Protein AF-F7S8N1-F1 (afdb_monomer_lite)

Radius of gyration: 25.71 Å; chains: 1; bounding box: 74×25×70 Å

Structure (mmCIF, N/CA/C/O backbone):
data_AF-F7S8N1-F1
#
_entry.id   AF-F7S8N1-F1
#
loop_
_atom_site.group_PDB
_atom_site.id
_atom_site.type_symbol
_atom_site.label_atom_id
_atom_site.label_alt_id
_atom_site.label_comp_id
_atom_site.label_asym_id
_atom_site.label_entity_id
_atom_site.label_seq_id
_atom_site.pdbx_PDB_ins_code
_atom_site.Cartn_x
_atom_site.Cartn_y
_atom_site.Cartn_z
_atom_site.occupancy
_atom_site.B_iso_or_equiv
_atom_site.auth_seq_id
_atom_site.auth_comp_id
_atom_site.auth_asym_id
_atom_site.auth_atom_id
_atom_site.pdbx_PDB_model_num
ATOM 1 N N . MET A 1 1 ? 0.245 -14.468 -7.600 1.00 48.06 1 MET A N 1
ATOM 2 C CA . MET A 1 1 ? 1.462 -13.708 -7.221 1.00 48.06 1 MET A CA 1
ATOM 3 C C . MET A 1 1 ? 1.154 -12.258 -6.822 1.00 48.06 1 MET A C 1
ATOM 5 O O . MET A 1 1 ? 1.651 -11.830 -5.790 1.00 48.06 1 MET A O 1
ATOM 9 N N . ILE A 1 2 ? 0.285 -11.530 -7.542 1.00 57.94 2 ILE A N 1
ATOM 10 C CA . ILE A 1 2 ? -0.105 -10.139 -7.200 1.00 57.94 2 ILE A CA 1
ATOM 11 C C . ILE A 1 2 ? -0.843 -10.026 -5.849 1.00 57.94 2 ILE A C 1
ATOM 13 O O . ILE A 1 2 ? -0.573 -9.103 -5.087 1.00 57.94 2 ILE A O 1
ATOM 17 N N . THR A 1 3 ? -1.714 -10.982 -5.500 1.00 58.53 3 THR A N 1
ATOM 18 C CA . THR A 1 3 ? -2.410 -11.016 -4.194 1.00 58.53 3 THR A CA 1
ATOM 19 C C . THR A 1 3 ? -1.447 -11.223 -3.027 1.00 58.53 3 THR A C 1
ATOM 21 O O . THR A 1 3 ? -1.545 -10.531 -2.024 1.00 58.53 3 THR A O 1
ATOM 24 N N . TRP A 1 4 ? -0.439 -12.088 -3.181 1.00 67.50 4 TRP A N 1
ATOM 25 C CA . TRP A 1 4 ? 0.615 -12.266 -2.176 1.00 67.50 4 TRP A CA 1
ATOM 26 C C . TRP A 1 4 ? 1.419 -10.980 -1.961 1.00 67.50 4 TRP A C 1
ATOM 28 O O . TRP A 1 4 ? 1.633 -10.575 -0.819 1.00 67.50 4 TRP A O 1
ATOM 38 N N . PHE A 1 5 ? 1.812 -10.297 -3.043 1.00 61.72 5 PHE A N 1
ATOM 39 C CA . PHE A 1 5 ? 2.534 -9.031 -2.921 1.00 61.72 5 PHE A CA 1
ATOM 40 C C . PHE A 1 5 ? 1.658 -7.955 -2.278 1.00 61.72 5 PHE A C 1
ATOM 42 O O . PHE A 1 5 ? 2.128 -7.247 -1.400 1.00 61.72 5 PHE A O 1
ATOM 49 N N . ARG A 1 6 ? 0.376 -7.856 -2.643 1.00 61.78 6 ARG A N 1
ATOM 50 C CA . ARG A 1 6 ? -0.539 -6.849 -2.092 1.00 61.78 6 ARG A CA 1
ATOM 51 C C . ARG A 1 6 ? -0.888 -7.104 -0.623 1.00 61.78 6 ARG A C 1
ATOM 53 O O . ARG A 1 6 ? -0.791 -6.176 0.175 1.00 61.78 6 ARG A O 1
ATOM 60 N N . GLU A 1 7 ? -1.247 -8.335 -0.275 1.00 63.56 7 GLU A N 1
ATOM 61 C CA . GLU A 1 7 ? -1.922 -8.672 0.987 1.00 63.56 7 GLU A CA 1
ATOM 62 C C . GLU A 1 7 ? -1.004 -9.334 2.020 1.00 63.56 7 GLU A C 1
ATOM 64 O O . GLU A 1 7 ? -1.325 -9.323 3.205 1.00 63.56 7 GLU A O 1
ATOM 69 N N . VAL A 1 8 ? 0.125 -9.924 1.609 1.00 63.25 8 VAL A N 1
ATOM 70 C CA . VAL A 1 8 ? 0.951 -10.775 2.487 1.00 63.25 8 VAL A CA 1
ATOM 71 C C . VAL A 1 8 ? 2.381 -10.266 2.645 1.00 63.25 8 VAL A C 1
ATOM 73 O O . VAL A 1 8 ? 2.951 -10.394 3.730 1.00 63.25 8 VAL A O 1
ATOM 76 N N . ALA A 1 9 ? 2.970 -9.685 1.599 1.00 66.50 9 ALA A N 1
ATOM 77 C CA . ALA A 1 9 ? 4.371 -9.283 1.624 1.00 66.50 9 ALA A CA 1
ATOM 78 C C . ALA A 1 9 ? 4.632 -8.153 2.646 1.00 66.50 9 ALA A C 1
ATOM 80 O O . ALA A 1 9 ? 3.940 -7.127 2.624 1.00 66.50 9 ALA A O 1
ATOM 81 N N . PRO A 1 10 ? 5.657 -8.289 3.513 1.00 73.69 10 PRO A N 1
ATOM 82 C CA . PRO A 1 10 ? 6.069 -7.226 4.422 1.00 73.69 10 PRO A CA 1
ATOM 83 C C . PRO A 1 10 ? 6.410 -5.942 3.660 1.00 73.69 10 PRO A C 1
ATOM 85 O O . PRO A 1 10 ? 7.006 -5.996 2.584 1.00 73.69 10 PRO A O 1
ATOM 88 N N . ILE A 1 11 ? 6.130 -4.778 4.257 1.00 75.56 11 ILE A N 1
ATOM 89 C CA . ILE A 1 11 ? 6.481 -3.472 3.666 1.00 75.56 11 ILE A CA 1
ATOM 90 C C . ILE A 1 11 ? 7.980 -3.402 3.339 1.00 75.56 11 ILE A C 1
ATOM 92 O O . ILE A 1 11 ? 8.352 -2.922 2.274 1.00 75.56 11 ILE A O 1
ATOM 96 N N . ARG A 1 12 ? 8.843 -3.961 4.201 1.00 73.75 12 ARG A N 1
ATOM 97 C CA . ARG A 1 12 ? 10.288 -4.070 3.933 1.00 73.75 12 ARG A CA 1
ATOM 98 C C . ARG A 1 12 ? 10.596 -4.832 2.645 1.00 73.75 12 ARG A C 1
ATOM 100 O O . ARG A 1 12 ? 11.471 -4.410 1.906 1.00 73.75 12 ARG A O 1
ATOM 107 N N . THR A 1 13 ? 9.880 -5.917 2.357 1.00 79.69 13 THR A N 1
ATOM 108 C CA . THR A 1 13 ? 10.062 -6.693 1.124 1.00 79.69 13 THR A CA 1
ATOM 109 C C . THR A 1 13 ? 9.543 -5.926 -0.088 1.00 79.69 13 THR A C 1
ATOM 111 O O . THR A 1 13 ? 10.221 -5.901 -1.108 1.00 79.69 13 THR A O 1
ATOM 114 N N . LYS A 1 14 ? 8.396 -5.241 0.026 1.00 78.50 14 LYS A N 1
ATOM 115 C CA . LYS A 1 14 ? 7.857 -4.379 -1.042 1.00 78.50 14 LYS A CA 1
ATOM 116 C C . LYS A 1 14 ? 8.856 -3.279 -1.425 1.00 78.50 14 LYS A C 1
ATOM 118 O O . LYS A 1 14 ? 9.171 -3.114 -2.599 1.00 78.50 14 LYS A O 1
ATOM 123 N N . LEU A 1 15 ? 9.408 -2.593 -0.422 1.00 82.88 15 LEU A N 1
ATOM 124 C CA . LEU A 1 15 ? 10.418 -1.551 -0.612 1.00 82.88 15 LEU A CA 1
ATOM 125 C C . LEU A 1 15 ? 11.752 -2.110 -1.118 1.00 82.88 15 LEU A C 1
ATOM 127 O O . LEU A 1 15 ? 12.369 -1.489 -1.973 1.00 82.88 15 LEU A O 1
ATOM 131 N N . ALA A 1 16 ? 12.183 -3.283 -0.645 1.00 85.75 16 ALA A N 1
ATOM 132 C CA . ALA A 1 16 ? 13.404 -3.924 -1.133 1.00 85.75 16 ALA A CA 1
ATOM 133 C C . ALA A 1 16 ? 13.283 -4.362 -2.600 1.00 85.75 16 ALA A C 1
ATOM 135 O O . ALA A 1 16 ? 14.244 -4.223 -3.347 1.00 85.75 16 ALA A O 1
ATOM 136 N N . VAL A 1 17 ? 12.113 -4.849 -3.028 1.00 85.81 17 VAL A N 1
ATOM 137 C CA . VAL A 1 17 ? 11.849 -5.191 -4.435 1.00 85.81 17 VAL A CA 1
ATOM 138 C C . VAL A 1 17 ? 11.834 -3.935 -5.298 1.00 85.81 17 VAL A C 1
ATOM 140 O O . VAL A 1 17 ? 12.488 -3.926 -6.335 1.00 85.81 17 VAL A O 1
ATOM 143 N N . ALA A 1 18 ? 11.159 -2.868 -4.857 1.00 86.62 18 ALA A N 1
ATOM 144 C CA . ALA A 1 18 ? 11.173 -1.594 -5.572 1.00 86.62 18 ALA A CA 1
ATOM 145 C C . ALA A 1 18 ? 12.609 -1.064 -5.709 1.00 86.62 18 ALA A C 1
ATOM 147 O O . ALA A 1 18 ? 13.096 -0.897 -6.823 1.00 86.62 18 ALA A O 1
ATOM 148 N N . PHE A 1 19 ? 13.332 -0.932 -4.593 1.00 88.44 19 PHE A N 1
ATOM 149 C CA . PHE A 1 19 ? 14.721 -0.473 -4.573 1.00 88.44 19 PHE A CA 1
ATOM 150 C C . PHE A 1 19 ? 15.653 -1.348 -5.420 1.00 88.44 19 PHE A C 1
ATOM 152 O O . PHE A 1 19 ? 16.445 -0.830 -6.204 1.00 88.44 19 PHE A O 1
ATOM 159 N N . GLY A 1 20 ? 15.550 -2.672 -5.292 1.00 91.06 20 GLY A N 1
ATOM 160 C CA . GLY A 1 20 ? 16.343 -3.618 -6.071 1.00 91.06 20 GLY A CA 1
ATOM 161 C C . GLY A 1 20 ? 16.058 -3.524 -7.568 1.00 91.06 20 GLY A C 1
ATOM 162 O O . GLY A 1 20 ? 16.995 -3.541 -8.361 1.00 91.06 20 GLY A O 1
ATOM 163 N N . SER A 1 21 ? 14.788 -3.366 -7.955 1.00 90.06 21 SER A N 1
ATOM 164 C CA . SER A 1 21 ? 14.399 -3.227 -9.361 1.00 90.06 21 SER A CA 1
ATOM 165 C C . SER A 1 21 ? 14.930 -1.932 -9.983 1.00 90.06 21 SER A C 1
ATOM 167 O O . SER A 1 21 ? 15.535 -1.986 -11.049 1.00 90.06 21 SER A O 1
ATOM 169 N N . GLU A 1 22 ? 14.819 -0.797 -9.287 1.00 89.50 22 GLU A N 1
ATOM 170 C CA . GLU A 1 22 ? 15.370 0.482 -9.755 1.00 89.50 22 GLU A CA 1
ATOM 171 C C . GLU A 1 22 ? 16.903 0.446 -9.824 1.00 89.50 22 GLU A C 1
ATOM 173 O O . GLU A 1 22 ? 17.498 0.852 -10.819 1.00 89.50 22 GLU A O 1
ATOM 178 N N . THR A 1 23 ? 17.559 -0.116 -8.803 1.00 92.12 23 THR A N 1
ATOM 179 C CA . THR A 1 23 ? 19.026 -0.255 -8.773 1.00 92.12 23 THR A CA 1
ATOM 180 C C . THR A 1 23 ? 19.521 -1.104 -9.942 1.00 92.12 23 THR A C 1
ATOM 182 O O . THR A 1 23 ? 20.510 -0.764 -10.592 1.00 92.12 23 THR A O 1
ATOM 185 N N . PHE A 1 24 ? 18.816 -2.197 -10.240 1.00 92.56 24 PHE A N 1
ATOM 186 C CA . PHE A 1 24 ? 19.134 -3.067 -11.365 1.00 92.56 24 PHE A CA 1
ATOM 187 C C . PHE A 1 24 ? 18.977 -2.347 -12.710 1.00 92.56 24 PHE A C 1
ATOM 189 O O . PHE A 1 24 ? 19.830 -2.489 -13.585 1.00 92.56 24 PHE A O 1
ATOM 196 N N . LEU A 1 25 ? 17.930 -1.539 -12.872 1.00 90.38 25 LEU A N 1
ATOM 197 C CA . LEU A 1 25 ? 17.690 -0.780 -14.101 1.00 90.38 25 LEU A CA 1
ATOM 198 C C . LEU A 1 25 ? 18.719 0.327 -14.319 1.00 90.38 25 LEU A C 1
ATOM 200 O O . LEU A 1 25 ? 19.190 0.505 -15.443 1.00 90.38 25 LEU A O 1
ATOM 204 N N . ILE A 1 26 ? 19.123 1.020 -13.253 1.00 91.25 26 ILE A N 1
ATOM 205 C CA . ILE A 1 26 ? 20.213 2.002 -13.306 1.00 91.25 26 ILE A CA 1
ATOM 206 C C . ILE A 1 26 ? 21.516 1.317 -13.735 1.00 91.25 26 ILE A C 1
ATOM 208 O O . ILE A 1 26 ? 22.209 1.813 -14.625 1.00 91.25 26 ILE A O 1
ATOM 212 N N . LEU A 1 27 ? 21.825 0.150 -13.160 1.00 92.81 27 LEU A N 1
ATOM 213 C CA . LEU A 1 27 ? 23.007 -0.626 -13.534 1.00 92.81 27 LEU A CA 1
ATOM 214 C C . LEU A 1 27 ? 22.953 -1.078 -15.003 1.00 92.81 27 LEU A C 1
ATOM 216 O O . LEU A 1 27 ? 23.944 -0.949 -15.720 1.00 92.81 27 LEU A O 1
ATOM 220 N N . ALA A 1 28 ? 21.802 -1.567 -15.468 1.00 89.56 28 ALA A N 1
ATOM 221 C CA . ALA A 1 28 ? 21.610 -1.985 -16.856 1.00 89.56 28 ALA A CA 1
ATOM 222 C C . ALA A 1 28 ? 21.778 -0.815 -17.840 1.00 89.56 28 ALA A C 1
ATOM 224 O O . ALA A 1 28 ? 22.448 -0.964 -18.863 1.00 89.56 28 ALA A O 1
ATOM 225 N N . GLY A 1 29 ? 21.235 0.361 -17.511 1.00 89.81 29 GLY A N 1
ATOM 226 C CA . GLY A 1 29 ? 21.431 1.582 -18.293 1.00 89.81 29 GLY A CA 1
ATOM 227 C C . GLY A 1 29 ? 22.900 2.002 -18.355 1.00 89.81 29 GLY A C 1
ATOM 228 O O . GLY A 1 29 ? 23.414 2.298 -19.433 1.00 89.81 29 GLY A O 1
ATOM 229 N N . PHE A 1 30 ? 23.606 1.953 -17.224 1.00 91.25 30 PHE A N 1
ATOM 230 C CA . PHE A 1 30 ? 25.032 2.274 -17.162 1.00 91.25 30 PHE A CA 1
ATOM 231 C C . PHE A 1 30 ? 25.885 1.328 -18.024 1.00 91.25 30 PHE A C 1
ATOM 233 O O . PHE A 1 30 ? 26.738 1.779 -18.789 1.00 91.25 30 PHE A O 1
ATOM 240 N N . LEU A 1 31 ? 25.614 0.020 -17.969 1.00 91.19 31 LEU A N 1
ATOM 241 C CA . LEU A 1 31 ? 26.306 -0.973 -18.797 1.00 91.19 31 LEU A CA 1
ATOM 242 C C . LEU A 1 31 ? 26.014 -0.789 -20.293 1.00 91.19 31 LEU A C 1
ATOM 244 O O . LEU A 1 31 ? 26.922 -0.944 -21.109 1.00 91.19 31 LEU A O 1
ATOM 248 N N . ALA A 1 32 ? 24.785 -0.409 -20.661 1.00 89.19 32 ALA A N 1
ATOM 249 C CA . ALA A 1 32 ? 24.432 -0.120 -22.051 1.00 89.19 32 ALA A CA 1
ATOM 250 C C . ALA A 1 32 ? 25.242 1.062 -22.615 1.00 89.19 32 ALA A C 1
ATOM 252 O O . ALA A 1 32 ? 25.721 0.989 -23.747 1.00 89.19 32 ALA A O 1
ATOM 253 N N . VAL A 1 33 ? 25.453 2.116 -21.818 1.00 89.88 33 VAL A N 1
ATOM 254 C CA . VAL A 1 33 ? 26.285 3.271 -22.205 1.00 89.88 33 VAL A CA 1
ATOM 255 C C . VAL A 1 33 ? 27.750 2.871 -22.386 1.00 89.88 33 VAL A C 1
ATOM 257 O O . VAL A 1 33 ? 28.353 3.222 -23.400 1.00 89.88 33 VAL A O 1
ATOM 260 N N . ILE A 1 34 ? 28.319 2.099 -21.450 1.00 91.19 34 ILE A N 1
ATOM 261 C CA . ILE A 1 34 ? 29.697 1.592 -21.578 1.00 91.19 34 ILE A CA 1
ATOM 262 C C . ILE A 1 34 ? 29.848 0.769 -22.858 1.00 91.19 34 ILE A C 1
ATOM 264 O O . ILE A 1 34 ? 30.836 0.920 -23.575 1.00 91.19 34 ILE A O 1
ATOM 268 N N . TRP A 1 35 ? 28.874 -0.087 -23.166 1.00 90.19 35 TRP A N 1
ATOM 269 C CA . TRP A 1 35 ? 28.938 -0.942 -24.345 1.00 90.19 35 TRP A CA 1
ATOM 270 C C . TRP A 1 35 ? 28.903 -0.149 -25.655 1.00 90.19 35 TRP A C 1
ATOM 272 O O . TRP A 1 35 ? 29.719 -0.408 -26.539 1.00 90.19 35 TRP A O 1
ATOM 282 N N . ALA A 1 36 ? 28.042 0.867 -25.757 1.00 90.62 36 ALA A N 1
ATOM 283 C CA . ALA A 1 36 ? 28.036 1.769 -26.910 1.00 90.62 36 ALA A CA 1
ATOM 284 C C . ALA A 1 36 ? 29.384 2.496 -27.079 1.00 90.62 36 ALA A C 1
ATOM 286 O O . ALA A 1 36 ? 29.905 2.574 -28.188 1.00 90.62 36 ALA A O 1
ATOM 287 N N . GLY A 1 37 ? 30.013 2.930 -25.980 1.00 88.50 37 GLY A N 1
ATOM 288 C CA . GLY A 1 37 ? 31.346 3.549 -26.009 1.00 88.50 37 GLY A CA 1
ATOM 289 C C . GLY A 1 37 ? 32.493 2.617 -26.434 1.00 88.50 37 GLY A C 1
ATOM 290 O O . GLY A 1 37 ? 33.552 3.102 -26.819 1.00 88.50 37 GLY A O 1
ATOM 291 N N . ASN A 1 38 ? 32.297 1.293 -26.399 1.00 91.62 38 ASN A N 1
ATOM 292 C CA . ASN A 1 38 ? 33.289 0.281 -26.794 1.00 91.62 38 ASN A CA 1
ATOM 293 C C . ASN A 1 38 ? 33.006 -0.324 -28.188 1.00 91.62 38 ASN A C 1
ATOM 295 O O . ASN A 1 38 ? 33.454 -1.430 -28.487 1.00 91.62 38 ASN A O 1
ATOM 299 N N . GLY A 1 39 ? 32.260 0.384 -29.046 1.00 86.38 39 GLY A N 1
ATOM 300 C CA . GLY A 1 39 ? 31.950 -0.060 -30.412 1.00 86.38 39 GLY A CA 1
ATOM 301 C C . GLY A 1 39 ? 30.665 -0.885 -30.540 1.00 86.38 39 GLY A C 1
ATOM 302 O O . GLY A 1 39 ? 30.450 -1.535 -31.563 1.00 86.38 39 GLY A O 1
ATOM 303 N N . GLY A 1 40 ? 29.811 -0.881 -29.514 1.00 86.19 40 GLY A N 1
ATOM 304 C CA . GLY A 1 40 ? 28.457 -1.422 -29.601 1.00 86.19 40 GLY A CA 1
ATOM 305 C C . GLY A 1 40 ? 27.507 -0.533 -30.430 1.00 86.19 40 GLY A C 1
ATOM 306 O O . GLY A 1 40 ? 27.820 0.620 -30.718 1.00 86.19 40 GLY A O 1
ATOM 307 N N . PRO A 1 41 ? 26.313 -1.032 -30.795 1.00 86.06 41 PRO A N 1
ATOM 308 C CA . PRO A 1 41 ? 25.279 -0.266 -31.484 1.00 86.06 41 PRO A CA 1
ATOM 309 C C . PRO A 1 41 ? 24.828 0.963 -30.680 1.00 86.06 41 PRO A C 1
ATOM 311 O O . PRO A 1 41 ? 24.312 0.840 -29.567 1.00 86.06 41 PRO A O 1
ATOM 314 N N . GLU A 1 42 ? 24.920 2.143 -31.293 1.00 82.06 42 GLU A N 1
ATOM 315 C CA . GLU A 1 42 ? 24.555 3.435 -30.685 1.00 82.06 42 GLU A CA 1
ATOM 316 C C . GLU A 1 42 ? 23.060 3.560 -30.338 1.00 82.06 42 GLU A C 1
ATOM 318 O O . GLU A 1 42 ? 22.673 4.372 -29.501 1.00 82.06 42 GLU A O 1
ATOM 323 N N . GLY A 1 43 ? 22.203 2.732 -30.946 1.00 86.31 43 GLY A N 1
ATOM 324 C CA . GLY A 1 43 ? 20.767 2.703 -30.657 1.00 86.31 43 GLY A CA 1
ATOM 325 C C . GLY A 1 43 ? 20.397 1.983 -29.354 1.00 86.31 43 GLY A C 1
ATOM 326 O O . GLY A 1 43 ? 19.322 2.236 -28.807 1.00 86.31 43 GLY A O 1
ATOM 327 N N . LEU A 1 44 ? 21.264 1.105 -28.825 1.00 85.06 44 LEU A N 1
ATOM 328 C CA . LEU A 1 44 ? 20.937 0.311 -27.634 1.00 85.06 44 LEU A CA 1
ATOM 329 C C . LEU A 1 44 ? 20.731 1.177 -26.371 1.00 85.06 44 LEU A C 1
ATOM 331 O O . LEU A 1 44 ? 19.717 0.979 -25.697 1.00 85.06 44 LEU A O 1
ATOM 335 N N . PRO A 1 45 ? 21.600 2.156 -26.040 1.00 88.12 45 PRO A N 1
ATOM 336 C CA . PRO A 1 45 ? 21.414 3.005 -24.861 1.00 88.12 45 PRO A CA 1
ATOM 337 C C . PRO A 1 45 ? 20.095 3.779 -24.871 1.00 88.12 45 PRO A C 1
ATOM 339 O O . PRO A 1 45 ? 19.479 3.944 -23.822 1.00 88.12 45 PRO A O 1
ATOM 342 N N . VAL A 1 46 ? 19.635 4.220 -26.047 1.00 88.19 46 VAL A N 1
ATOM 343 C CA . VAL A 1 46 ? 18.376 4.967 -26.192 1.00 88.19 46 VAL A CA 1
ATOM 344 C C . VAL A 1 46 ? 17.181 4.072 -25.872 1.00 88.19 46 VAL A C 1
ATOM 346 O O . VAL A 1 46 ? 16.303 4.464 -25.103 1.00 88.19 46 VAL A O 1
ATOM 349 N N . VAL A 1 47 ? 17.162 2.850 -26.412 1.00 89.75 47 VAL A N 1
ATOM 350 C CA . VAL A 1 47 ? 16.085 1.884 -26.150 1.00 89.75 47 VAL A CA 1
ATOM 351 C C . VAL A 1 47 ? 16.081 1.461 -24.682 1.00 89.75 47 VAL A C 1
ATOM 353 O O . VAL A 1 47 ? 15.028 1.474 -24.046 1.00 89.75 47 VAL A O 1
ATOM 356 N N . VAL A 1 48 ? 17.249 1.136 -24.120 1.00 89.94 48 VAL A N 1
ATOM 357 C CA . VAL A 1 48 ? 17.372 0.765 -22.703 1.00 89.94 48 VAL A CA 1
ATOM 358 C C . VAL A 1 48 ? 16.932 1.924 -21.810 1.00 89.94 48 VAL A C 1
ATOM 360 O O . VAL A 1 48 ? 16.134 1.705 -20.905 1.00 89.94 48 VAL A O 1
ATOM 363 N N . GLY A 1 49 ? 17.367 3.152 -22.101 1.00 89.56 49 GLY A N 1
ATOM 364 C CA . GLY A 1 49 ? 16.966 4.353 -21.367 1.00 89.56 49 GLY A CA 1
ATOM 365 C C . GLY A 1 49 ? 15.460 4.624 -21.413 1.00 89.56 49 GLY A C 1
ATOM 366 O O . GLY A 1 49 ? 14.862 4.984 -20.401 1.00 89.56 49 GLY A O 1
ATOM 367 N N . ALA A 1 50 ? 14.816 4.410 -22.563 1.00 91.00 50 ALA A N 1
ATOM 368 C CA . ALA A 1 50 ? 13.367 4.558 -22.685 1.00 91.00 50 ALA A CA 1
ATOM 369 C C . ALA A 1 50 ? 12.610 3.516 -21.842 1.00 91.00 50 ALA A C 1
ATOM 371 O O . ALA A 1 50 ? 11.629 3.849 -21.172 1.00 91.00 50 ALA A O 1
ATOM 372 N N . VAL A 1 51 ? 13.079 2.264 -21.840 1.00 90.94 51 VAL A N 1
ATOM 373 C CA . VAL A 1 51 ? 12.475 1.177 -21.054 1.00 90.94 51 VAL A CA 1
ATOM 374 C C . VAL A 1 51 ? 12.670 1.398 -19.555 1.00 90.94 51 VAL A C 1
ATOM 376 O O . VAL A 1 51 ? 11.713 1.234 -18.796 1.00 90.94 51 VAL A O 1
ATOM 379 N N . THR A 1 52 ? 13.870 1.793 -19.118 1.00 90.19 52 THR A N 1
ATOM 380 C CA . THR A 1 52 ? 14.143 2.067 -17.700 1.00 90.19 52 THR A CA 1
ATOM 381 C C . THR A 1 52 ? 13.313 3.247 -17.202 1.00 90.19 52 THR A C 1
ATOM 383 O O . THR A 1 52 ? 12.684 3.123 -16.157 1.00 90.19 52 THR A O 1
ATOM 386 N N . LEU A 1 53 ? 13.202 4.335 -1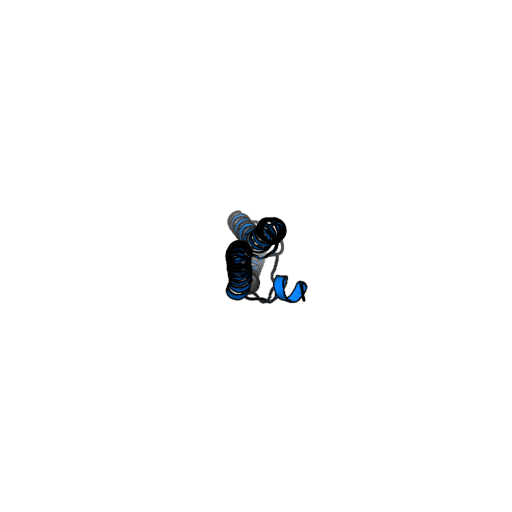7.974 1.00 89.81 53 LEU A N 1
ATOM 387 C CA . LEU A 1 53 ? 12.355 5.482 -17.627 1.00 89.81 53 LEU A CA 1
ATOM 388 C C . LEU A 1 53 ? 10.886 5.072 -17.449 1.00 89.81 53 LEU A C 1
ATOM 390 O O . LEU A 1 53 ? 10.253 5.417 -16.449 1.00 89.81 53 LEU A O 1
ATOM 394 N N . LEU A 1 54 ? 10.340 4.328 -18.414 1.00 92.88 54 LEU A N 1
ATOM 395 C CA . LEU A 1 54 ? 8.948 3.891 -18.368 1.00 92.88 54 LEU A CA 1
ATOM 396 C C . LEU A 1 54 ? 8.698 2.955 -17.180 1.00 92.88 54 LEU A C 1
ATOM 398 O O . LEU A 1 54 ? 7.679 3.086 -16.498 1.00 92.88 54 LEU A O 1
ATOM 402 N N . TRP A 1 55 ? 9.645 2.061 -16.889 1.00 91.56 55 TRP A N 1
ATOM 403 C CA . TRP A 1 55 ? 9.574 1.215 -15.705 1.00 91.56 55 TRP A CA 1
ATOM 404 C C . TRP A 1 55 ? 9.615 2.029 -14.415 1.00 91.56 55 TRP A C 1
ATOM 406 O O . TRP A 1 55 ? 8.757 1.814 -13.566 1.00 91.56 55 TRP A O 1
ATOM 416 N N . SER A 1 56 ? 10.542 2.979 -14.266 1.00 89.62 56 SER A N 1
ATOM 417 C CA . SER A 1 56 ? 10.658 3.781 -13.043 1.00 89.62 56 SER A CA 1
ATOM 418 C C . SER A 1 56 ? 9.398 4.601 -12.768 1.00 89.62 56 SER A C 1
ATOM 420 O O . SER A 1 56 ? 8.944 4.691 -11.625 1.00 89.62 56 SER A O 1
ATOM 422 N N . ILE A 1 57 ? 8.773 5.152 -13.815 1.00 92.00 57 ILE A N 1
ATOM 423 C CA . ILE A 1 57 ? 7.506 5.884 -13.682 1.00 92.00 57 ILE A CA 1
ATOM 424 C C . ILE A 1 57 ? 6.404 4.949 -13.172 1.00 92.00 57 ILE A C 1
ATOM 426 O O . ILE A 1 57 ? 5.741 5.247 -12.177 1.00 92.00 57 ILE A O 1
ATOM 430 N N . VAL A 1 58 ? 6.206 3.807 -13.836 1.00 91.75 58 VAL A N 1
ATOM 431 C CA . VAL A 1 58 ? 5.109 2.886 -13.507 1.00 91.75 58 VAL A CA 1
ATOM 432 C C . VAL A 1 58 ? 5.360 2.183 -12.170 1.00 91.75 58 VAL A C 1
ATOM 434 O O . VAL A 1 58 ? 4.487 2.169 -11.301 1.00 91.75 58 VAL A O 1
ATOM 437 N N . GLY A 1 59 ? 6.552 1.623 -11.979 1.00 85.69 59 GLY A N 1
ATOM 438 C CA . GLY A 1 59 ? 6.963 0.895 -10.781 1.00 85.69 59 GLY A CA 1
ATOM 439 C C . GLY A 1 59 ? 6.979 1.780 -9.538 1.00 85.69 59 GLY A C 1
ATOM 440 O O . GLY A 1 59 ? 6.430 1.390 -8.498 1.00 85.69 59 GLY A O 1
ATOM 441 N N . GLY A 1 60 ? 7.517 2.997 -9.658 1.00 86.00 60 GLY A N 1
ATOM 442 C CA . GLY A 1 60 ? 7.495 3.998 -8.595 1.00 86.00 60 GLY A CA 1
ATOM 443 C C . GLY A 1 60 ? 6.070 4.401 -8.214 1.00 86.00 60 GLY A C 1
ATOM 444 O O . GLY A 1 60 ? 5.705 4.340 -7.037 1.00 86.00 60 GLY A O 1
ATOM 445 N N . TYR A 1 61 ? 5.231 4.726 -9.203 1.00 88.50 61 TYR A N 1
ATOM 446 C CA . TYR A 1 61 ? 3.842 5.128 -8.963 1.00 88.50 61 TYR A CA 1
ATOM 447 C C . TYR A 1 61 ? 3.014 4.025 -8.292 1.00 88.50 61 TYR A C 1
ATOM 449 O O . TYR A 1 61 ? 2.306 4.281 -7.312 1.00 88.50 61 TYR A O 1
ATOM 457 N N . VAL A 1 62 ? 3.121 2.785 -8.779 1.00 85.69 62 VAL A N 1
ATOM 458 C CA . VAL 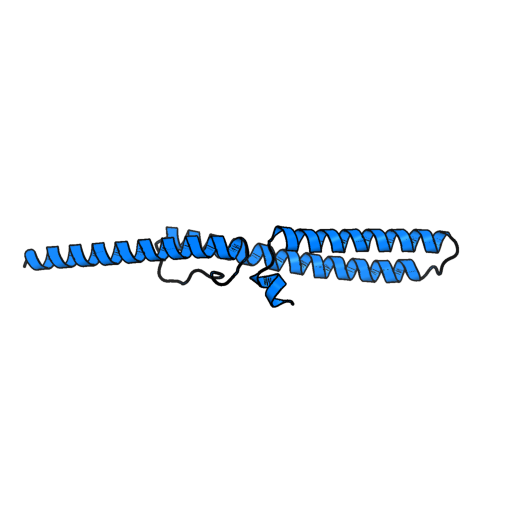A 1 62 ? 2.394 1.638 -8.215 1.00 85.69 62 VAL A CA 1
ATOM 459 C C . VAL A 1 62 ? 2.843 1.363 -6.783 1.00 85.69 62 VAL A C 1
ATOM 461 O O . VAL A 1 62 ? 1.999 1.180 -5.904 1.00 85.69 62 VAL A O 1
ATOM 464 N N . THR A 1 63 ? 4.152 1.367 -6.522 1.00 82.38 63 THR A N 1
ATOM 465 C CA . THR A 1 63 ? 4.686 1.122 -5.174 1.00 82.38 63 THR A CA 1
ATOM 466 C C . THR A 1 63 ? 4.225 2.197 -4.195 1.00 82.38 63 THR A C 1
ATOM 468 O O . THR A 1 63 ? 3.795 1.871 -3.087 1.00 82.38 63 THR A O 1
ATOM 471 N N . TRP A 1 64 ? 4.252 3.463 -4.617 1.00 83.19 64 TRP A N 1
ATOM 472 C CA . TRP A 1 64 ? 3.773 4.585 -3.817 1.00 83.19 64 TRP A CA 1
ATOM 473 C C . TRP A 1 64 ? 2.292 4.433 -3.453 1.00 83.19 64 TRP A C 1
ATOM 475 O O . TRP A 1 64 ? 1.960 4.396 -2.269 1.00 83.19 64 TRP A O 1
ATOM 485 N N . A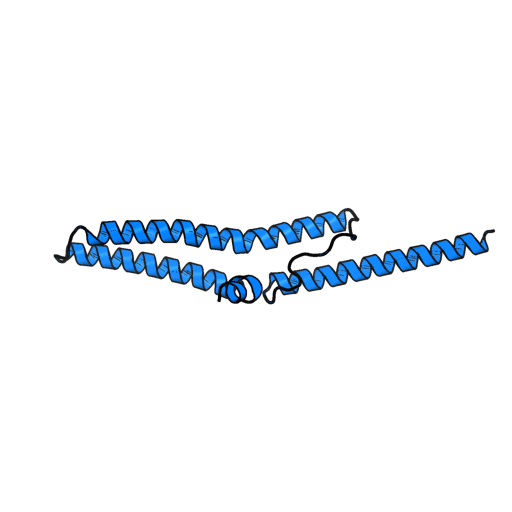RG A 1 65 ? 1.411 4.227 -4.440 1.00 85.56 65 ARG A N 1
ATOM 486 C CA . ARG A 1 65 ? -0.035 4.022 -4.218 1.00 85.56 65 ARG A CA 1
ATOM 487 C C . ARG A 1 65 ? -0.330 2.843 -3.291 1.00 85.56 65 ARG A C 1
ATOM 489 O O . ARG A 1 65 ? -1.107 2.967 -2.350 1.00 85.56 65 ARG A O 1
ATOM 496 N N . VAL A 1 66 ? 0.311 1.696 -3.527 1.00 81.50 66 VAL A N 1
ATOM 497 C CA . VAL A 1 66 ? 0.070 0.467 -2.748 1.00 81.50 66 VAL A CA 1
ATOM 498 C C . VAL A 1 66 ? 0.460 0.627 -1.276 1.00 81.50 66 VAL A C 1
ATOM 500 O O . VAL A 1 66 ? -0.112 -0.059 -0.427 1.00 81.50 66 VAL A O 1
ATOM 503 N N . ILE A 1 67 ? 1.414 1.507 -0.963 1.00 81.31 67 ILE A N 1
ATOM 504 C CA . ILE A 1 67 ? 1.841 1.771 0.413 1.00 81.31 67 ILE A CA 1
ATOM 505 C C . ILE A 1 67 ? 1.032 2.916 1.022 1.00 81.31 67 ILE A C 1
ATOM 507 O O . ILE A 1 67 ? 0.488 2.743 2.106 1.00 81.31 67 ILE A O 1
ATOM 511 N N . THR A 1 68 ? 0.922 4.066 0.363 1.00 85.25 68 THR A N 1
ATOM 512 C CA . THR A 1 68 ? 0.334 5.266 0.973 1.00 85.25 68 THR A CA 1
ATOM 513 C C . THR A 1 68 ? -1.175 5.142 1.191 1.00 85.25 68 THR A C 1
ATOM 515 O O . THR A 1 68 ? -1.640 5.455 2.286 1.00 85.25 68 THR A O 1
ATOM 518 N N . ASP A 1 69 ? -1.925 4.605 0.224 1.00 86.62 69 ASP A N 1
ATOM 519 C CA . ASP A 1 69 ? -3.391 4.501 0.295 1.00 86.62 69 ASP A CA 1
ATOM 520 C C . ASP A 1 69 ? -3.912 3.728 1.526 1.00 86.62 69 ASP A C 1
ATOM 522 O O . ASP A 1 69 ? -4.840 4.198 2.190 1.00 86.62 69 ASP A O 1
ATOM 526 N N . PRO A 1 70 ? -3.386 2.535 1.879 1.00 84.44 70 PRO A N 1
ATOM 527 C CA . PRO A 1 70 ? -3.867 1.829 3.061 1.00 84.44 70 PRO A CA 1
ATOM 528 C C . PRO A 1 70 ? -3.453 2.514 4.371 1.00 84.44 70 PRO A C 1
ATOM 530 O O . PRO A 1 70 ? -4.172 2.389 5.365 1.00 84.44 70 PRO A O 1
ATOM 533 N N . PHE A 1 71 ? -2.335 3.246 4.388 1.00 83.88 71 PHE A N 1
ATOM 534 C CA . PHE A 1 71 ? -1.905 4.001 5.567 1.00 83.88 71 PHE A CA 1
ATOM 535 C C . PHE A 1 71 ? -2.825 5.191 5.842 1.00 83.88 71 PHE A C 1
ATOM 537 O O . PHE A 1 71 ? -3.341 5.299 6.955 1.00 83.88 71 PHE A O 1
ATOM 544 N N . THR A 1 72 ? -3.084 6.038 4.843 1.00 88.12 72 THR A N 1
ATOM 545 C CA . THR A 1 72 ? -3.964 7.208 5.007 1.00 88.12 72 THR A CA 1
ATOM 546 C C . THR A 1 72 ? -5.386 6.786 5.360 1.00 88.12 72 THR A C 1
ATOM 548 O O . THR A 1 72 ? -5.939 7.274 6.341 1.00 88.12 72 THR A O 1
ATOM 551 N N . ALA A 1 73 ? -5.921 5.766 4.685 1.00 87.56 73 ALA A N 1
ATOM 552 C CA . ALA A 1 73 ? -7.242 5.223 4.999 1.00 87.56 73 ALA A CA 1
ATOM 553 C C . ALA A 1 73 ? -7.350 4.661 6.432 1.00 87.56 73 ALA A C 1
ATOM 555 O O . ALA A 1 73 ? -8.437 4.628 7.009 1.00 87.56 73 ALA A O 1
ATOM 556 N N . THR A 1 74 ? -6.242 4.192 7.019 1.00 87.12 74 THR A N 1
ATOM 557 C CA . THR A 1 74 ? -6.225 3.735 8.418 1.00 87.12 74 THR A CA 1
ATOM 558 C C . THR A 1 74 ? -6.252 4.919 9.388 1.00 87.12 74 THR A C 1
ATOM 560 O O . THR A 1 74 ? -6.956 4.849 10.396 1.00 87.12 74 THR A O 1
ATOM 563 N N . ILE A 1 75 ? -5.539 6.008 9.079 1.00 90.50 75 ILE A N 1
ATOM 564 C CA . ILE A 1 75 ? -5.533 7.239 9.889 1.00 90.50 75 ILE A CA 1
ATOM 565 C C . ILE A 1 75 ? -6.909 7.903 9.866 1.00 90.50 75 ILE A C 1
ATOM 567 O O . ILE A 1 75 ? -7.479 8.128 10.930 1.00 90.50 75 ILE A O 1
ATOM 571 N N . GLU A 1 76 ? -7.494 8.101 8.684 1.00 91.06 76 GLU A N 1
ATOM 572 C CA . GLU A 1 76 ? -8.851 8.651 8.535 1.00 91.06 76 GLU A CA 1
ATOM 573 C C . GLU A 1 76 ? -9.871 7.840 9.353 1.00 91.06 76 GLU A C 1
ATOM 575 O O . GLU A 1 76 ? -10.784 8.383 9.985 1.00 91.06 76 GLU A O 1
ATOM 580 N N . ARG A 1 77 ? -9.694 6.510 9.416 1.00 88.69 77 ARG A N 1
ATOM 581 C CA . ARG A 1 77 ? -10.555 5.669 10.250 1.00 88.69 77 ARG A CA 1
ATOM 582 C C . ARG A 1 77 ? -10.333 5.922 11.739 1.00 88.69 77 ARG A C 1
ATOM 584 O O . ARG A 1 77 ? -11.319 5.997 12.468 1.00 88.69 77 ARG A O 1
ATOM 591 N N . MET A 1 78 ? -9.098 6.076 12.205 1.00 88.12 78 MET A N 1
ATOM 59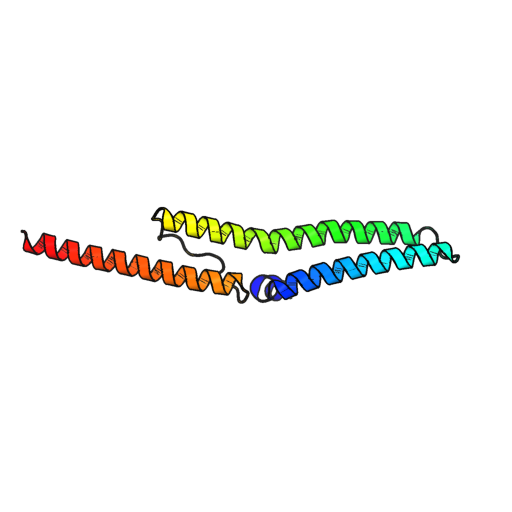2 C CA . MET A 1 78 ? -8.843 6.444 13.601 1.00 88.12 78 MET A CA 1
ATOM 593 C C . MET A 1 78 ? -9.444 7.807 13.951 1.00 88.12 78 MET A C 1
ATOM 595 O O . MET A 1 78 ? -10.119 7.915 14.971 1.00 88.12 78 MET A O 1
ATOM 599 N N . GLU A 1 79 ? -9.276 8.809 13.092 1.00 91.50 79 GLU A N 1
ATOM 600 C CA . GLU A 1 79 ? -9.843 10.149 13.287 1.00 91.50 79 GLU A CA 1
ATOM 601 C C . GLU A 1 79 ? -11.368 10.093 13.403 1.00 91.50 79 GLU A C 1
ATOM 603 O O . GLU A 1 79 ? -11.952 10.654 14.330 1.00 91.50 79 GLU A O 1
ATOM 608 N N . SER A 1 80 ? -12.024 9.319 12.534 1.00 89.31 80 SER A N 1
ATOM 609 C CA . SER A 1 80 ? -13.473 9.127 12.629 1.00 89.31 80 SER A CA 1
ATOM 610 C C . SER A 1 80 ? -13.914 8.401 13.911 1.00 89.31 80 SER A C 1
ATOM 612 O O . SER A 1 80 ? -14.983 8.706 14.434 1.00 89.31 80 SER A O 1
ATOM 614 N N . MET A 1 81 ? -13.112 7.479 14.459 1.00 90.50 81 MET A N 1
ATOM 615 C CA . MET A 1 81 ? -13.407 6.854 15.757 1.00 90.50 81 MET A CA 1
ATOM 616 C C . MET A 1 81 ? -13.223 7.832 16.918 1.00 90.50 81 MET A C 1
ATOM 618 O O . MET A 1 81 ? -14.026 7.814 17.843 1.00 90.50 81 MET A O 1
ATOM 622 N N . VAL A 1 82 ? -12.219 8.710 16.859 1.00 90.88 82 VAL A N 1
ATOM 623 C CA . VAL A 1 82 ? -12.045 9.790 17.846 1.00 90.88 82 VAL A CA 1
ATOM 624 C C . VAL A 1 82 ? -13.233 10.757 17.812 1.00 90.88 82 VAL A C 1
ATOM 626 O O . VAL A 1 82 ? -13.676 11.215 18.860 1.00 90.88 82 VAL A O 1
ATOM 629 N N . ALA A 1 83 ? -13.822 10.991 16.637 1.00 91.75 83 ALA A N 1
ATOM 630 C CA . ALA A 1 83 ? -15.074 11.737 16.487 1.00 91.75 83 ALA A CA 1
ATOM 631 C C . ALA A 1 83 ? -16.334 10.966 16.954 1.00 91.75 83 ALA A C 1
ATOM 633 O O . ALA A 1 83 ? -17.452 11.430 16.741 1.00 91.75 83 ALA A O 1
ATOM 634 N N . GLY A 1 84 ? -16.181 9.783 17.561 1.00 87.75 84 GLY A N 1
ATOM 635 C CA . GLY A 1 84 ? -17.278 8.967 18.087 1.00 87.75 84 GLY A CA 1
ATOM 636 C C . GLY A 1 84 ? -17.926 8.020 17.071 1.00 87.75 84 GLY A C 1
ATOM 637 O O . GLY A 1 84 ? -18.879 7.315 17.404 1.00 87.75 84 GLY A O 1
ATOM 638 N N . ASN A 1 85 ? -17.432 7.951 15.830 1.00 87.75 85 ASN A N 1
ATOM 639 C CA . ASN A 1 85 ? -18.009 7.093 14.797 1.00 87.75 85 ASN A CA 1
ATOM 640 C C . ASN A 1 85 ? -17.392 5.682 14.812 1.00 87.75 85 ASN A C 1
ATOM 642 O O . ASN A 1 85 ? -16.504 5.348 14.018 1.00 87.75 85 ASN A O 1
ATOM 646 N N . TYR A 1 86 ? -17.913 4.811 15.674 1.00 87.44 86 TYR A N 1
ATOM 647 C CA . TYR A 1 86 ? -17.488 3.407 15.783 1.00 87.44 86 TYR A CA 1
ATOM 648 C C . TYR A 1 86 ? -18.279 2.435 14.889 1.00 87.44 86 TYR A C 1
ATOM 650 O O . TYR A 1 86 ? -17.942 1.257 14.829 1.00 87.44 86 TYR A O 1
ATOM 658 N N . GLY A 1 87 ? -19.296 2.901 14.155 1.00 78.88 87 GLY A N 1
ATOM 659 C CA . GLY A 1 87 ? -20.198 2.025 13.392 1.00 78.88 87 GLY A CA 1
ATOM 660 C C . GLY A 1 87 ? -19.585 1.402 12.131 1.00 78.88 87 GLY A C 1
ATOM 661 O O . GLY A 1 87 ? -19.983 0.315 11.724 1.00 78.88 87 GLY A O 1
ATOM 662 N N . ALA A 1 88 ? -18.602 2.059 11.508 1.00 81.94 88 ALA A N 1
ATOM 663 C CA . ALA A 1 88 ? -18.018 1.575 10.256 1.00 81.94 88 ALA A CA 1
ATOM 664 C C . ALA A 1 88 ? -16.913 0.505 10.457 1.00 81.94 88 ALA A C 1
ATOM 666 O O . ALA A 1 88 ? -16.099 0.602 11.390 1.00 81.94 88 ALA A O 1
ATOM 667 N N . PRO A 1 89 ? -16.818 -0.497 9.559 1.00 83.31 89 PRO A N 1
ATOM 668 C CA . PRO A 1 89 ? -15.785 -1.526 9.628 1.00 83.31 89 PRO A CA 1
ATOM 669 C C . PRO A 1 89 ? -14.375 -0.944 9.429 1.00 83.31 89 PRO A C 1
ATOM 671 O O . PRO A 1 89 ? -14.176 -0.002 8.659 1.00 83.31 89 PRO A O 1
ATOM 674 N N . VAL A 1 90 ? -13.371 -1.511 10.107 1.00 83.12 90 VAL A N 1
ATOM 675 C CA . VAL A 1 90 ? -11.958 -1.192 9.860 1.00 83.12 90 VAL A CA 1
ATOM 676 C C . VAL A 1 90 ? -11.527 -1.962 8.613 1.00 83.12 90 VAL A C 1
ATOM 678 O O . VAL A 1 90 ? -11.647 -3.184 8.541 1.00 83.12 90 VAL A O 1
ATOM 681 N N . ARG A 1 91 ? -11.051 -1.243 7.594 1.00 83.56 91 ARG A N 1
ATOM 682 C CA . ARG A 1 91 ? -10.582 -1.838 6.335 1.00 83.56 91 ARG A CA 1
ATOM 683 C C . ARG A 1 91 ? -9.242 -2.558 6.527 1.00 83.56 91 ARG A C 1
ATOM 685 O O . ARG A 1 91 ? -8.489 -2.245 7.438 1.00 83.56 91 ARG A O 1
ATOM 692 N N . PHE A 1 92 ? -8.924 -3.477 5.613 1.00 82.56 92 PHE A N 1
ATOM 693 C CA . PHE A 1 92 ? -7.623 -4.165 5.513 1.00 82.56 92 PHE A CA 1
ATOM 694 C C . PHE A 1 92 ? -7.269 -5.148 6.644 1.00 82.56 92 PHE A C 1
ATOM 696 O O . PHE A 1 92 ? -6.154 -5.665 6.673 1.00 82.56 92 PHE A O 1
ATOM 703 N N . THR A 1 93 ? -8.223 -5.512 7.504 1.00 79.44 93 THR A N 1
ATOM 704 C CA . THR A 1 93 ? -8.032 -6.509 8.578 1.00 79.44 93 THR A CA 1
ATOM 705 C C . THR A 1 93 ? -7.629 -7.900 8.068 1.00 79.44 93 THR A C 1
ATOM 707 O O . THR A 1 93 ? -7.003 -8.671 8.801 1.00 79.44 93 THR A O 1
ATOM 710 N N . GLY A 1 94 ? -7.928 -8.216 6.802 1.00 77.50 94 GLY A N 1
ATOM 711 C CA . GLY A 1 94 ? -7.519 -9.451 6.124 1.00 77.50 94 GLY A CA 1
ATOM 712 C C . GLY A 1 94 ? -6.053 -9.490 5.671 1.00 77.50 94 GLY A C 1
ATOM 713 O O . GLY A 1 94 ? -5.551 -10.562 5.335 1.00 77.50 94 GLY A O 1
ATOM 714 N N . TYR A 1 95 ? -5.335 -8.362 5.680 1.00 80.12 95 TYR A N 1
ATOM 715 C CA . TYR A 1 95 ? -3.936 -8.335 5.246 1.00 80.12 95 TYR A CA 1
ATOM 716 C C . TYR A 1 95 ? -3.033 -9.031 6.279 1.00 80.12 95 TYR A C 1
ATOM 718 O O . TYR A 1 95 ? -3.245 -8.963 7.492 1.00 80.12 95 TYR A O 1
ATOM 726 N N . ARG A 1 96 ? -1.993 -9.728 5.831 1.00 76.19 96 ARG A N 1
ATOM 727 C CA . ARG A 1 96 ? -0.985 -10.361 6.702 1.00 76.19 96 ARG A CA 1
ATOM 728 C C . ARG A 1 96 ? 0.246 -9.484 6.928 1.00 76.19 96 ARG A C 1
ATOM 730 O O . ARG A 1 96 ? 1.089 -9.832 7.752 1.00 76.19 96 ARG A O 1
ATOM 737 N N . ASP A 1 97 ? 0.332 -8.352 6.239 1.00 79.31 97 ASP A N 1
ATOM 738 C CA . ASP A 1 97 ? 1.413 -7.386 6.395 1.00 79.31 97 ASP A CA 1
ATOM 739 C C . ASP A 1 97 ? 1.281 -6.526 7.672 1.00 79.31 97 ASP A C 1
ATOM 741 O O . ASP A 1 97 ? 0.411 -6.732 8.527 1.00 79.31 97 ASP A O 1
ATOM 745 N N . CYS A 1 98 ? 2.194 -5.562 7.832 1.00 78.88 98 CYS A N 1
ATOM 746 C CA . CYS A 1 98 ? 2.211 -4.662 8.984 1.00 78.88 98 CYS A CA 1
ATOM 747 C C . CYS A 1 98 ? 0.903 -3.870 9.131 1.00 78.88 98 CYS A C 1
ATOM 749 O O . CYS A 1 98 ? 0.456 -3.679 10.261 1.00 78.88 98 CYS A O 1
ATOM 751 N N . VAL A 1 99 ? 0.284 -3.453 8.018 1.00 83.31 99 VAL A N 1
ATOM 752 C CA . VAL A 1 99 ? -0.983 -2.708 8.033 1.00 83.31 99 VAL A CA 1
ATOM 753 C C . VAL A 1 99 ? -2.118 -3.622 8.469 1.00 83.31 99 VAL A C 1
ATOM 755 O O . VAL A 1 99 ? -2.923 -3.243 9.313 1.00 83.31 99 VAL A O 1
ATOM 758 N N . GLY A 1 100 ? -2.149 -4.858 7.979 1.00 83.94 100 GLY A N 1
ATOM 759 C CA . GLY A 1 100 ? -3.125 -5.848 8.422 1.00 83.94 100 GLY A CA 1
ATOM 760 C C . GLY A 1 100 ? -3.033 -6.185 9.912 1.00 83.94 100 GLY A C 1
ATOM 761 O O . GLY A 1 100 ? -4.047 -6.322 10.597 1.00 83.94 100 GLY A O 1
ATOM 762 N N . ARG A 1 101 ? -1.813 -6.272 10.461 1.00 86.81 101 ARG A N 1
ATOM 763 C CA . ARG A 1 101 ? -1.626 -6.427 11.917 1.00 86.81 101 ARG A CA 1
ATOM 764 C C . ARG A 1 101 ? -2.129 -5.210 12.687 1.00 86.81 101 ARG A C 1
ATOM 766 O O . ARG A 1 101 ? -2.810 -5.393 13.690 1.00 86.81 101 ARG A O 1
ATOM 773 N N . LEU A 1 102 ? -1.810 -4.006 12.216 1.00 87.06 102 LEU A N 1
ATOM 774 C CA . LEU A 1 102 ? -2.242 -2.762 12.845 1.00 87.06 102 LEU A CA 1
ATOM 775 C C . LEU A 1 102 ? -3.773 -2.643 12.835 1.00 87.06 102 LEU A C 1
ATOM 777 O O . LEU A 1 102 ? -4.386 -2.472 13.881 1.00 87.06 102 LEU A O 1
ATOM 781 N N . THR A 1 103 ? -4.400 -2.828 11.677 1.00 88.94 103 THR A N 1
ATOM 782 C CA . THR A 1 103 ? -5.858 -2.725 11.504 1.00 88.94 103 THR A CA 1
ATOM 783 C C . THR A 1 103 ? -6.634 -3.745 12.328 1.00 88.94 103 THR A C 1
ATOM 785 O O . THR A 1 103 ? -7.667 -3.387 12.880 1.00 88.94 103 THR A O 1
ATOM 788 N N . ARG A 1 104 ? -6.125 -4.968 12.532 1.00 91.44 104 ARG A N 1
ATOM 789 C CA . ARG A 1 104 ? -6.732 -5.930 13.477 1.00 91.44 104 ARG A CA 1
ATOM 790 C C . ARG A 1 104 ? -6.707 -5.465 14.933 1.00 91.44 104 ARG A C 1
ATOM 792 O O . ARG A 1 104 ? -7.652 -5.731 15.667 1.00 91.44 104 ARG A O 1
ATOM 799 N N . VAL A 1 105 ? -5.635 -4.804 15.370 1.00 92.25 105 VAL A N 1
ATOM 800 C CA . VAL A 1 105 ? -5.564 -4.245 16.732 1.00 92.25 105 VAL A CA 1
ATOM 801 C C . VAL A 1 105 ? -6.589 -3.122 16.890 1.00 92.25 105 VAL A C 1
ATOM 803 O O . VAL A 1 105 ? -7.321 -3.092 17.874 1.00 92.25 105 VAL A O 1
ATOM 806 N N . ILE A 1 106 ? -6.687 -2.251 15.885 1.00 90.25 106 ILE A N 1
ATOM 807 C CA . ILE A 1 106 ? -7.667 -1.158 15.837 1.00 90.25 106 ILE A CA 1
ATOM 808 C C . ILE A 1 106 ? -9.100 -1.703 15.857 1.00 90.25 106 ILE A C 1
ATOM 810 O O . ILE A 1 106 ? -9.950 -1.173 16.566 1.00 90.25 106 ILE A O 1
ATOM 814 N N . ASP A 1 107 ? -9.368 -2.772 15.109 1.00 92.38 107 ASP A N 1
ATOM 815 C CA . ASP A 1 107 ? -10.689 -3.402 15.037 1.00 92.38 107 ASP A CA 1
ATOM 816 C C . ASP A 1 107 ? -11.131 -3.947 16.403 1.00 92.38 107 ASP A C 1
ATOM 818 O O . ASP A 1 107 ? -12.236 -3.654 16.851 1.00 92.38 107 ASP A O 1
ATOM 822 N N . ARG A 1 108 ? -10.227 -4.614 17.135 1.00 91.69 108 ARG A N 1
ATOM 823 C CA . ARG A 1 108 ? -10.494 -5.052 18.518 1.00 91.69 108 ARG A CA 1
ATOM 824 C C . ARG A 1 108 ? -10.763 -3.885 19.465 1.00 91.69 108 ARG A C 1
ATOM 826 O O . ARG A 1 108 ? -11.608 -4.000 20.346 1.00 91.69 108 ARG A O 1
ATOM 833 N N . PHE A 1 109 ? -10.059 -2.766 19.296 1.00 90.25 109 PHE A N 1
ATOM 834 C CA . PHE A 1 109 ? -10.311 -1.565 20.093 1.00 90.25 109 PHE A CA 1
ATOM 835 C C . PHE A 1 109 ? -11.705 -0.986 19.810 1.00 90.25 109 PHE A C 1
ATOM 837 O O . PHE A 1 109 ? -12.438 -0.661 20.741 1.00 90.25 109 PHE A O 1
ATOM 844 N N . ARG A 1 110 ? -12.114 -0.937 18.534 1.00 92.00 110 ARG A N 1
ATOM 845 C CA . ARG A 1 110 ? -13.472 -0.533 18.136 1.00 92.00 110 ARG A CA 1
ATOM 846 C C . ARG A 1 110 ? -14.535 -1.438 18.759 1.00 92.00 110 ARG A C 1
ATOM 848 O O . ARG A 1 110 ? -15.540 -0.944 19.258 1.00 92.00 110 ARG A O 1
ATOM 855 N N . GLU A 1 111 ? -14.331 -2.752 18.715 1.00 92.31 111 GLU A N 1
ATOM 856 C CA . GLU A 1 111 ? -15.256 -3.727 19.305 1.00 92.31 111 GLU A CA 1
ATOM 857 C C . GLU A 1 111 ? -15.379 -3.566 20.822 1.00 92.31 111 GLU A C 1
ATOM 859 O O . GLU A 1 111 ? -16.494 -3.603 21.343 1.00 92.31 111 GLU A O 1
ATOM 864 N N . ALA A 1 112 ? -14.263 -3.334 21.517 1.00 91.94 112 ALA A N 1
ATOM 865 C CA . ALA A 1 112 ? -14.261 -3.082 22.955 1.00 91.94 112 ALA A CA 1
ATOM 866 C C . ALA A 1 112 ? -15.060 -1.819 23.318 1.00 91.94 112 ALA A C 1
ATOM 868 O O . ALA A 1 112 ? -15.861 -1.850 24.252 1.00 91.94 112 ALA A O 1
ATOM 869 N N . GLU A 1 113 ? -14.905 -0.735 22.555 1.00 91.62 113 GLU A N 1
ATOM 870 C CA . GLU A 1 113 ? -15.653 0.503 22.797 1.00 91.62 113 GLU A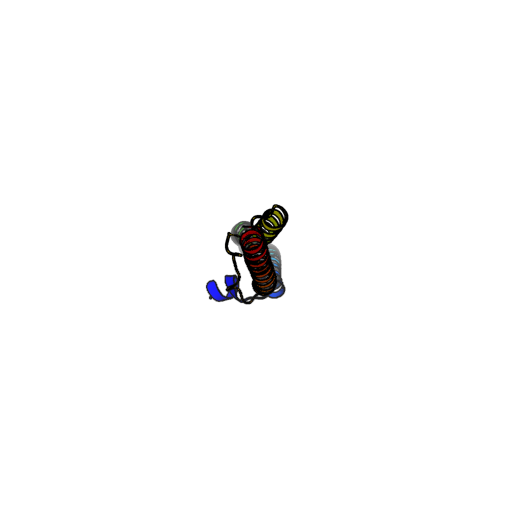 CA 1
ATOM 871 C C . GLU A 1 113 ? -17.155 0.335 22.515 1.00 91.62 113 GLU A C 1
ATOM 873 O O . GLU A 1 113 ? -17.988 0.767 23.309 1.00 91.62 113 GLU A O 1
ATOM 878 N N . LEU A 1 114 ? -17.522 -0.369 21.437 1.00 91.62 114 LEU A N 1
ATOM 879 C CA . LEU A 1 114 ? -18.924 -0.700 21.150 1.00 91.62 114 LEU A CA 1
ATOM 880 C C . LEU A 1 114 ? -19.549 -1.563 22.253 1.00 91.62 114 LEU A C 1
ATOM 882 O O . LEU A 1 114 ? -20.710 -1.362 22.605 1.00 91.62 114 LEU A O 1
ATOM 886 N N . ALA A 1 115 ? -18.800 -2.522 22.800 1.00 92.12 115 ALA A N 1
ATOM 887 C CA . ALA A 1 115 ? -19.259 -3.331 23.925 1.00 92.12 115 ALA A CA 1
ATOM 888 C C . ALA A 1 115 ? -19.459 -2.477 25.187 1.00 92.12 115 ALA A C 1
ATOM 890 O O . ALA A 1 115 ? -20.471 -2.636 25.869 1.00 92.12 115 ALA A O 1
ATOM 891 N N . ARG A 1 116 ? -18.549 -1.529 25.456 1.00 91.69 116 ARG A N 1
ATOM 892 C CA . ARG A 1 116 ? -18.672 -0.597 26.583 1.00 91.69 116 ARG A CA 1
ATOM 893 C C . ARG A 1 116 ? -19.921 0.279 26.466 1.00 91.69 116 ARG A C 1
ATOM 895 O O . ARG A 1 116 ? -20.687 0.357 27.418 1.00 91.69 116 ARG A O 1
ATOM 902 N N . GLN A 1 117 ? -20.180 0.852 25.289 1.00 91.69 117 GLN A N 1
ATOM 903 C CA . GLN A 1 117 ? -21.376 1.672 25.048 1.00 91.69 117 GLN A CA 1
ATOM 904 C C . GLN A 1 117 ? -22.682 0.890 25.234 1.00 91.69 117 GLN A C 1
ATOM 906 O O . GLN A 1 117 ? -23.647 1.426 25.775 1.00 91.69 117 GLN A O 1
ATOM 911 N N . ARG A 1 118 ? -22.722 -0.382 24.812 1.00 91.69 118 ARG A N 1
ATOM 912 C CA . ARG A 1 118 ? -23.895 -1.246 25.031 1.00 91.69 118 ARG A CA 1
ATOM 913 C C . ARG A 1 118 ? -24.127 -1.505 26.516 1.00 91.69 118 ARG A C 1
ATOM 915 O O . ARG A 1 118 ? -25.246 -1.320 26.979 1.00 91.69 118 ARG A O 1
ATOM 922 N N . ALA A 1 119 ? -23.074 -1.851 27.256 1.00 92.56 119 ALA A N 1
ATOM 923 C CA . ALA A 1 119 ? -23.166 -2.083 28.695 1.00 92.56 119 ALA A CA 1
ATOM 924 C C . ALA A 1 119 ? -23.617 -0.821 29.454 1.00 92.56 119 ALA A C 1
ATOM 926 O O . ALA A 1 119 ? -24.498 -0.894 30.306 1.00 92.56 119 ALA A O 1
ATOM 927 N N . GLU A 1 120 ? -23.076 0.353 29.116 1.00 92.56 120 GLU A N 1
ATOM 928 C CA . GLU A 1 120 ? -23.514 1.626 29.708 1.00 92.56 120 GLU A CA 1
ATOM 929 C C . GLU A 1 120 ? -24.980 1.949 29.383 1.00 92.56 120 GLU A C 1
ATOM 931 O O . GLU A 1 120 ? -25.707 2.449 30.242 1.00 92.56 120 GLU A O 1
ATOM 936 N N . GLY A 1 121 ? -25.430 1.646 28.161 1.00 91.31 121 GLY A N 1
ATOM 937 C CA . GLY A 1 121 ? -26.828 1.800 27.758 1.00 91.31 121 GLY A CA 1
ATOM 938 C C . GLY A 1 121 ? -27.777 0.886 28.535 1.00 91.31 121 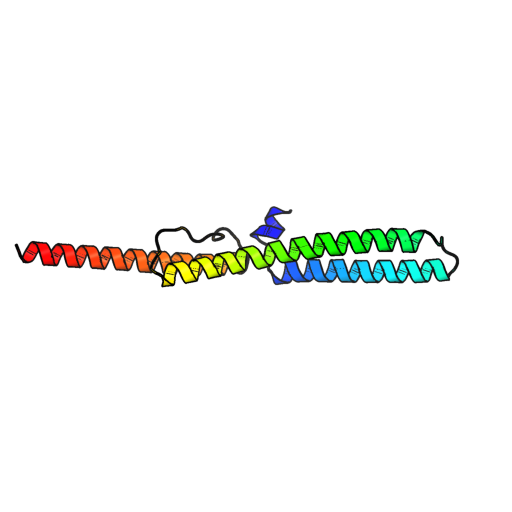GLY A C 1
ATOM 939 O O . GLY A 1 121 ? -28.835 1.336 28.968 1.00 91.31 121 GLY A O 1
ATOM 940 N N . GLU A 1 122 ? -27.387 -0.370 28.760 1.00 91.44 122 GLU A N 1
ATOM 941 C CA . GLU A 1 122 ? -28.156 -1.332 29.562 1.00 91.44 122 GLU A CA 1
ATOM 942 C C . GLU A 1 122 ? -28.263 -0.895 31.029 1.00 91.44 122 GLU A C 1
ATOM 944 O O . GLU A 1 122 ? -29.355 -0.925 31.594 1.00 91.44 122 GLU A O 1
ATOM 949 N N . VAL A 1 123 ? -27.164 -0.418 31.624 1.00 92.19 123 VAL A N 1
ATOM 950 C CA . VAL A 1 123 ? -27.158 0.099 33.004 1.00 92.19 123 VAL A CA 1
ATOM 951 C C . VAL A 1 123 ? -28.060 1.328 33.143 1.00 92.19 123 VAL A C 1
ATOM 953 O O . VAL A 1 123 ? -28.839 1.403 34.091 1.00 92.19 123 VAL A O 1
ATOM 956 N N . ARG A 1 124 ? -28.005 2.274 32.193 1.00 91.31 124 ARG A N 1
ATOM 957 C CA . ARG A 1 124 ? -28.899 3.448 32.195 1.00 91.31 124 ARG A CA 1
ATOM 958 C C . ARG A 1 124 ? -30.367 3.041 32.072 1.00 91.31 124 ARG A C 1
ATOM 960 O O . ARG A 1 124 ? -31.187 3.507 32.849 1.00 91.31 124 ARG A O 1
ATOM 967 N N . ALA A 1 125 ? -30.680 2.108 31.173 1.00 89.81 125 ALA A N 1
ATOM 968 C CA . ALA A 1 125 ? -32.042 1.610 31.002 1.00 89.81 125 ALA A CA 1
ATOM 969 C C . ALA A 1 125 ? -32.580 0.864 32.240 1.00 89.81 125 ALA A C 1
ATOM 971 O O . ALA A 1 125 ? -33.785 0.885 32.479 1.00 89.81 125 ALA A O 1
ATOM 972 N N . MET A 1 126 ? -31.722 0.193 33.020 1.00 88.44 126 MET A N 1
ATOM 973 C CA . MET A 1 126 ? -32.124 -0.403 34.301 1.00 88.44 126 MET A CA 1
ATOM 974 C C . MET A 1 126 ? -32.412 0.667 35.358 1.00 88.44 126 MET A C 1
ATOM 976 O O . MET A 1 126 ? -33.440 0.581 36.020 1.00 88.44 126 MET A O 1
ATOM 980 N N . ALA A 1 127 ? -31.557 1.688 35.471 1.00 89.25 127 ALA A N 1
ATOM 981 C CA . ALA A 1 127 ? -31.763 2.789 36.412 1.00 89.25 127 ALA A CA 1
ATOM 982 C C . ALA A 1 127 ? -33.062 3.565 36.129 1.00 89.25 127 ALA A C 1
ATOM 984 O O . ALA A 1 127 ? -33.791 3.893 37.061 1.00 89.25 127 ALA A O 1
ATOM 985 N N . ASP A 1 128 ? -33.386 3.797 34.853 1.00 87.69 128 ASP A N 1
ATOM 986 C CA . ASP A 1 128 ? -34.625 4.480 34.459 1.00 87.69 128 ASP A CA 1
ATOM 987 C C . ASP A 1 128 ? -35.878 3.651 34.806 1.00 87.69 128 ASP A C 1
ATOM 989 O O . ASP A 1 128 ? -36.896 4.215 35.190 1.00 87.69 128 ASP A O 1
ATOM 993 N N . ARG A 1 129 ? -35.804 2.312 34.740 1.00 85.75 129 ARG A N 1
ATOM 994 C CA . ARG A 1 129 ? -36.914 1.412 35.117 1.00 85.75 129 ARG A CA 1
ATOM 995 C C . ARG A 1 129 ? -37.148 1.308 36.621 1.00 85.75 129 ARG A C 1
ATOM 997 O O . ARG A 1 129 ? -38.253 0.975 37.022 1.00 85.75 129 ARG A O 1
ATOM 1004 N N . GLU A 1 130 ? -36.119 1.510 37.439 1.00 80.25 130 GLU A N 1
ATOM 1005 C CA . GLU A 1 130 ? -36.258 1.534 38.903 1.00 80.25 130 GLU A CA 1
ATOM 1006 C C . GLU A 1 130 ? -36.785 2.883 39.419 1.00 80.25 130 GLU A C 1
ATOM 1008 O O . GLU A 1 130 ? -37.190 2.980 40.577 1.00 80.25 130 GLU A O 1
ATOM 1013 N N . ALA A 1 131 ? -36.766 3.923 38.578 1.00 74.69 131 ALA A N 1
ATOM 1014 C CA . ALA A 1 131 ? -37.247 5.262 38.906 1.00 74.69 131 ALA A CA 1
ATOM 1015 C C . ALA A 1 131 ? -38.740 5.493 38.580 1.00 74.69 131 ALA A C 1
ATOM 1017 O O . ALA A 1 131 ? -39.290 6.505 39.025 1.00 74.69 131 ALA A O 1
ATOM 1018 N N . GLU A 1 132 ? -39.376 4.590 37.822 1.00 64.62 132 GLU A N 1
ATOM 1019 C CA . GLU A 1 132 ? -40.823 4.559 37.522 1.00 64.62 132 GLU A CA 1
ATOM 1020 C C . GLU A 1 132 ? -41.607 3.707 38.533 1.00 64.62 132 GLU A C 1
ATOM 1022 O O . GLU A 1 132 ? -42.717 4.145 38.923 1.00 64.62 132 GLU A O 1
#

Foldseek 3Di:
DVCCLLFPDALVVLVCVLVVLLVVLVVVLVVQVVQVVVVDDPCRSVVSVVVSVVCNVVSVVVSCCSPVVLVVLQVVVVVVVVVVPLPDQQPSCRGNYPSVVVSVVVRVVSVVVVVVVVVVVVVVVVVVVVVD

pLDDT: mean 85.45, std 8.36, range [48.06, 92.88]

Secondary structure (DSSP, 8-state):
-HHHHHHTS-HHHHHHHHHHHHHHHHHHHHHHHHHHHTT--TTHHHHHHHHHHHHHHHHHHHHHHHHHHHHHHHHHHHHHHHTT---SPPTTTT--SHHHHHHHHHHHHHHHHHHHHHHHHHHHHHHHHH--

Sequence (132 aa):
MITWFREVAPIRTKLAVAFGSETFLILAGFLAVIWAGNGGPEGLPVVVGAVTLLWSIVGGYVTWRVITDPFTATIERMESMVAGNYGAPVRFTGYRDCVGRLTRVIDRFREAELARQRAEGEVRAMADREAE